Protein AF-A0A382KKH1-F1 (afdb_monomer_lite)

Structure (mmCIF, N/CA/C/O backbone):
data_AF-A0A382KKH1-F1
#
_entry.id   AF-A0A382KKH1-F1
#
loop_
_atom_site.group_PDB
_atom_site.id
_atom_site.type_symbol
_atom_site.label_atom_id
_atom_site.label_alt_id
_atom_site.label_comp_id
_atom_site.label_asym_id
_atom_site.label_entity_id
_atom_site.label_seq_id
_atom_site.pdbx_PDB_ins_code
_atom_site.Cartn_x
_atom_site.Cartn_y
_atom_site.Cartn_z
_atom_site.occupancy
_atom_site.B_iso_or_equiv
_atom_site.auth_seq_id
_atom_site.auth_comp_id
_atom_site.auth_asym_id
_atom_site.auth_atom_id
_atom_site.pdbx_PDB_model_num
ATOM 1 N N . MET A 1 1 ? 13.693 2.065 15.020 1.00 54.59 1 MET A N 1
ATOM 2 C CA . MET A 1 1 ? 12.216 2.118 15.062 1.00 54.59 1 MET A CA 1
ATOM 3 C C . MET A 1 1 ? 11.788 3.557 15.320 1.00 54.59 1 MET A C 1
ATOM 5 O O . MET A 1 1 ? 12.055 4.070 16.401 1.00 54.59 1 MET A O 1
ATOM 9 N N . VAL A 1 2 ? 11.225 4.238 14.319 1.00 67.06 2 VAL A N 1
ATOM 10 C CA . VAL A 1 2 ? 10.803 5.647 14.428 1.00 67.06 2 VAL A CA 1
ATOM 11 C C . VAL A 1 2 ? 9.374 5.697 14.982 1.00 67.06 2 VAL A C 1
ATOM 13 O O . VAL A 1 2 ? 8.513 4.941 14.535 1.00 67.06 2 VAL A O 1
ATOM 16 N N . LYS A 1 3 ? 9.118 6.552 15.977 1.00 73.25 3 LYS A N 1
ATOM 17 C CA . LYS A 1 3 ? 7.784 6.759 16.565 1.00 73.25 3 LYS A CA 1
ATOM 18 C C . LYS A 1 3 ? 7.249 8.117 16.125 1.00 73.25 3 LYS A C 1
ATOM 20 O O . LYS A 1 3 ? 7.967 9.108 16.224 1.00 73.25 3 LYS A O 1
ATOM 25 N N . ILE A 1 4 ? 6.007 8.157 15.650 1.00 77.00 4 ILE A N 1
ATOM 26 C CA . ILE A 1 4 ? 5.327 9.393 15.238 1.00 77.00 4 ILE A CA 1
ATOM 27 C C . ILE A 1 4 ? 4.254 9.701 16.285 1.00 77.00 4 ILE A C 1
ATOM 29 O O . ILE A 1 4 ? 3.575 8.790 16.763 1.00 77.00 4 ILE A O 1
ATOM 33 N N . SER A 1 5 ? 4.112 10.968 16.675 1.00 76.31 5 SER A N 1
ATOM 34 C CA . SER A 1 5 ? 3.033 11.387 17.568 1.00 76.31 5 SER A CA 1
ATOM 35 C C . SER A 1 5 ? 1.734 11.582 16.780 1.00 76.31 5 SER A C 1
ATOM 37 O O . SER A 1 5 ? 1.710 12.201 15.717 1.00 76.31 5 SER A O 1
ATOM 39 N N . SER A 1 6 ? 0.636 11.036 17.292 1.00 76.44 6 SER A N 1
ATOM 40 C CA . SER A 1 6 ? -0.707 11.153 16.718 1.00 76.44 6 SER A CA 1
ATOM 41 C C . SER A 1 6 ? -1.674 11.797 17.712 1.00 76.44 6 SER A C 1
ATOM 43 O O . SER A 1 6 ? -1.327 12.051 18.868 1.00 76.44 6 SER A O 1
ATOM 45 N N . GLN A 1 7 ? -2.896 12.105 17.259 1.00 79.12 7 GLN A N 1
ATOM 46 C CA . GLN A 1 7 ? -3.970 12.652 18.101 1.00 79.12 7 GLN A CA 1
ATOM 47 C C . GLN A 1 7 ? -3.557 13.938 18.847 1.00 79.12 7 GLN A C 1
ATOM 49 O O . GLN A 1 7 ? -3.786 14.091 20.046 1.00 79.12 7 GLN A O 1
ATOM 54 N N . ARG A 1 8 ? -2.884 14.858 18.141 1.00 75.88 8 ARG A N 1
ATOM 55 C CA . ARG A 1 8 ? -2.335 16.100 18.721 1.00 75.88 8 ARG A CA 1
ATOM 56 C C . ARG A 1 8 ? -1.335 15.858 19.869 1.00 75.88 8 ARG A C 1
ATOM 58 O O . ARG A 1 8 ? -1.282 16.635 20.811 1.00 75.88 8 ARG A O 1
ATOM 65 N N . GLY A 1 9 ? -0.554 14.778 19.799 1.00 76.00 9 GLY A N 1
ATOM 66 C CA . GLY A 1 9 ? 0.515 14.483 20.761 1.00 76.00 9 GLY A CA 1
ATOM 67 C C . GLY A 1 9 ? 0.122 13.561 21.916 1.00 76.00 9 GLY A C 1
ATOM 68 O O . GLY A 1 9 ? 0.969 13.245 22.742 1.00 76.00 9 GLY A O 1
ATOM 69 N N . THR A 1 10 ? -1.128 13.096 21.973 1.00 77.62 10 THR A N 1
ATOM 70 C CA . THR A 1 10 ? -1.613 12.225 23.064 1.00 77.62 10 THR A CA 1
ATOM 71 C C . THR A 1 10 ? -1.383 10.735 22.820 1.00 77.62 10 THR A C 1
ATOM 73 O O . THR A 1 10 ? -1.569 9.925 23.722 1.00 77.62 10 THR A O 1
ATOM 76 N N . SER A 1 11 ? -0.966 10.346 21.616 1.00 78.81 11 SER A N 1
ATOM 77 C CA . SER A 1 11 ? -0.691 8.949 21.270 1.00 78.81 11 SER A CA 1
ATOM 78 C C . SER A 1 11 ? 0.592 8.823 20.459 1.00 78.81 11 SER A C 1
ATOM 80 O O . SER A 1 11 ? 1.031 9.772 19.807 1.00 78.81 11 SER A O 1
ATOM 82 N N . THR A 1 12 ? 1.211 7.644 20.519 1.00 77.69 12 THR A N 1
ATOM 83 C CA . THR A 1 12 ? 2.376 7.302 19.698 1.00 77.69 12 THR A CA 1
ATOM 84 C C . THR A 1 12 ? 2.012 6.149 18.781 1.00 77.69 12 THR A C 1
ATOM 86 O O . THR A 1 12 ? 1.464 5.144 19.229 1.00 77.69 12 THR A O 1
ATOM 89 N N . ILE A 1 13 ? 2.307 6.308 17.495 1.00 76.56 13 ILE A N 1
ATOM 90 C CA . ILE A 1 13 ? 2.173 5.252 16.497 1.00 76.56 13 ILE A CA 1
ATOM 91 C C . ILE A 1 13 ? 3.560 4.802 16.054 1.00 76.56 13 ILE A C 1
ATOM 93 O O . ILE A 1 13 ? 4.488 5.602 15.888 1.00 76.56 13 ILE A O 1
ATOM 97 N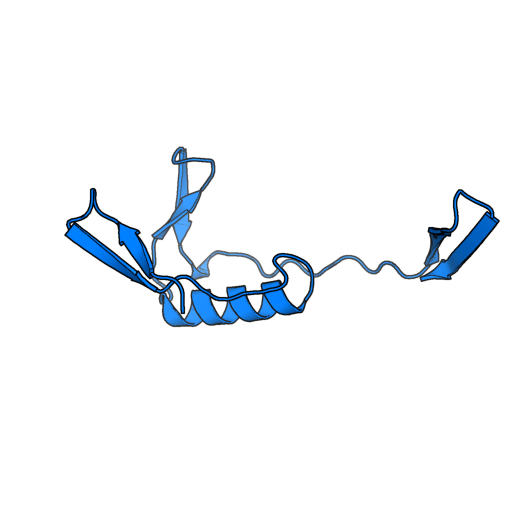 N . ASN A 1 14 ? 3.701 3.493 15.877 1.00 72.69 14 ASN A N 1
ATOM 98 C CA . ASN A 1 14 ? 4.904 2.910 15.310 1.00 72.69 14 ASN A CA 1
ATOM 99 C C . ASN A 1 14 ? 4.925 3.216 13.811 1.00 72.69 14 ASN A C 1
ATOM 101 O O . ASN A 1 14 ? 4.002 2.835 13.091 1.00 72.69 14 ASN A O 1
ATOM 105 N N . ALA A 1 15 ? 5.962 3.909 13.341 1.00 65.31 15 ALA A N 1
ATOM 106 C CA . ALA A 1 15 ? 6.149 4.110 11.914 1.00 65.31 15 ALA A CA 1
ATOM 107 C C . ALA A 1 15 ? 6.658 2.811 11.288 1.00 65.31 15 ALA A C 1
ATOM 109 O O . ALA A 1 15 ? 7.603 2.199 11.794 1.00 65.31 15 ALA A O 1
ATOM 110 N N . ALA A 1 16 ? 6.041 2.405 10.181 1.00 68.19 16 ALA A N 1
ATOM 111 C CA . ALA A 1 16 ? 6.544 1.302 9.384 1.00 68.19 16 ALA A CA 1
ATOM 112 C C . ALA A 1 16 ? 7.892 1.693 8.760 1.00 68.19 16 ALA A C 1
ATOM 114 O O . ALA A 1 16 ? 7.982 2.682 8.032 1.00 68.19 16 ALA A O 1
ATOM 115 N N . ASP A 1 17 ? 8.934 0.915 9.046 1.00 68.88 17 ASP A N 1
ATOM 116 C CA . ASP A 1 17 ? 10.275 1.113 8.492 1.00 68.88 17 ASP A CA 1
ATOM 117 C C . ASP A 1 17 ? 10.384 0.418 7.127 1.00 68.88 17 ASP A C 1
ATOM 119 O O . ASP A 1 17 ? 11.039 -0.611 6.963 1.00 68.88 17 ASP A O 1
ATOM 123 N N . VAL A 1 18 ? 9.638 0.933 6.145 1.00 67.81 18 VAL A N 1
ATOM 124 C CA . VAL A 1 18 ? 9.685 0.426 4.771 1.00 67.81 18 VAL A CA 1
ATOM 125 C C . VAL A 1 18 ? 10.658 1.283 3.969 1.00 67.81 18 VAL A C 1
ATOM 127 O O . VAL A 1 18 ? 10.393 2.445 3.667 1.00 67.81 18 VAL A O 1
ATOM 130 N N . LYS A 1 19 ? 11.798 0.690 3.597 1.00 69.06 19 LYS A N 1
ATOM 131 C CA . LYS A 1 19 ? 12.867 1.363 2.839 1.00 69.06 19 LYS A CA 1
ATOM 132 C C . LYS A 1 19 ? 12.460 1.726 1.405 1.00 69.06 19 LYS A C 1
ATOM 134 O O . LYS A 1 19 ? 12.995 2.676 0.843 1.00 69.06 19 LYS A O 1
ATOM 139 N N . ASN A 1 20 ? 11.534 0.973 0.810 1.00 74.75 20 ASN A N 1
ATOM 140 C CA . ASN A 1 20 ? 11.065 1.186 -0.557 1.00 74.75 20 ASN A CA 1
ATOM 141 C C . ASN A 1 20 ? 9.533 1.262 -0.607 1.00 74.75 20 ASN A C 1
ATOM 143 O O . ASN A 1 20 ? 8.851 0.255 -0.428 1.00 74.75 20 ASN A O 1
ATOM 147 N N . TRP A 1 21 ? 9.012 2.459 -0.877 1.00 77.19 21 TRP A N 1
ATOM 148 C CA . TRP A 1 21 ? 7.576 2.755 -0.983 1.00 77.19 21 TRP A CA 1
ATOM 149 C C . TRP A 1 21 ? 6.992 2.465 -2.375 1.00 77.19 21 TRP A C 1
ATOM 151 O O . TRP A 1 21 ? 5.861 2.844 -2.669 1.00 77.19 21 TRP A O 1
ATOM 161 N N . ALA A 1 22 ? 7.755 1.804 -3.245 1.00 74.69 22 ALA A N 1
ATOM 162 C CA . ALA A 1 22 ? 7.339 1.434 -4.589 1.00 74.69 22 ALA A CA 1
ATOM 163 C C . ALA A 1 22 ? 7.614 -0.050 -4.881 1.00 74.69 22 ALA A C 1
ATOM 165 O O . ALA A 1 22 ? 8.473 -0.684 -4.268 1.00 74.69 22 ALA A O 1
ATOM 166 N N . GLY A 1 23 ? 6.893 -0.593 -5.864 1.00 77.38 23 GLY A N 1
ATOM 167 C CA . GLY A 1 23 ? 7.098 -1.953 -6.368 1.00 77.38 23 GLY A CA 1
ATOM 168 C C . GLY A 1 23 ? 6.374 -3.050 -5.580 1.00 77.38 23 GLY A C 1
ATOM 169 O O . GLY A 1 23 ? 5.493 -2.790 -4.759 1.00 77.38 23 GLY A O 1
ATOM 170 N N . GLU A 1 24 ? 6.730 -4.302 -5.870 1.00 76.94 24 GLU A N 1
ATOM 171 C CA . GLU A 1 24 ? 6.082 -5.499 -5.310 1.00 76.94 24 GLU A CA 1
ATOM 172 C C . GLU A 1 24 ? 6.256 -5.620 -3.793 1.00 76.94 24 GLU A C 1
ATOM 174 O O . GLU A 1 24 ? 5.325 -6.020 -3.096 1.00 76.94 24 GLU A O 1
ATOM 179 N N . THR A 1 25 ? 7.405 -5.195 -3.258 1.00 79.06 25 THR A N 1
ATOM 180 C CA . THR A 1 25 ? 7.686 -5.229 -1.815 1.00 79.06 25 THR A CA 1
ATOM 181 C C . THR A 1 25 ? 6.689 -4.390 -1.022 1.00 79.06 25 THR A C 1
ATOM 183 O O . THR A 1 25 ? 6.180 -4.836 0.004 1.00 79.06 25 THR A O 1
ATOM 186 N N . PHE A 1 26 ? 6.356 -3.196 -1.520 1.00 81.56 26 PHE A N 1
ATOM 187 C CA . PHE A 1 26 ? 5.369 -2.331 -0.880 1.00 81.56 26 PHE A CA 1
ATOM 188 C C . PHE A 1 26 ? 3.947 -2.880 -1.027 1.00 81.56 26 PHE A C 1
ATOM 190 O O . PHE A 1 26 ? 3.176 -2.835 -0.073 1.00 81.56 26 PHE A O 1
ATOM 197 N N . LYS A 1 27 ? 3.604 -3.458 -2.187 1.00 80.19 27 LYS A N 1
ATOM 198 C CA . LYS A 1 27 ? 2.290 -4.089 -2.398 1.00 80.19 27 LYS A CA 1
ATOM 199 C C . LYS A 1 27 ? 2.051 -5.240 -1.418 1.00 80.19 27 LYS A C 1
ATOM 201 O O . LYS A 1 27 ? 0.965 -5.339 -0.855 1.00 80.19 27 LYS A O 1
ATOM 206 N N . ASN A 1 28 ? 3.061 -6.076 -1.178 1.00 82.62 28 ASN A N 1
ATOM 207 C CA . ASN A 1 28 ? 2.972 -7.167 -0.205 1.00 82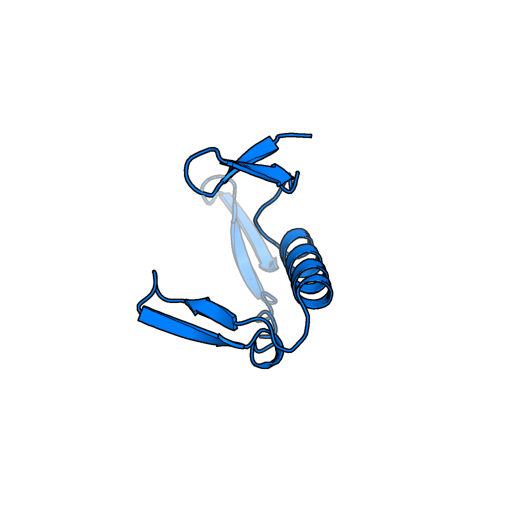.62 28 ASN A CA 1
ATOM 208 C C . ASN A 1 28 ? 2.798 -6.632 1.221 1.00 82.62 28 ASN A C 1
ATOM 210 O O . ASN A 1 28 ? 1.881 -7.056 1.921 1.00 82.62 28 ASN A O 1
ATOM 214 N N . PHE A 1 29 ? 3.589 -5.627 1.605 1.00 83.38 29 PHE A N 1
ATOM 215 C CA . PHE A 1 29 ? 3.443 -4.954 2.895 1.00 83.38 29 PHE A CA 1
ATOM 216 C C . PHE A 1 29 ? 2.046 -4.336 3.075 1.00 83.38 29 PHE A C 1
ATOM 218 O O . PHE A 1 29 ? 1.414 -4.499 4.116 1.00 83.38 29 PHE A O 1
ATOM 225 N N . GLN A 1 30 ? 1.514 -3.673 2.046 1.00 81.81 30 GLN A N 1
ATOM 226 C CA . GLN A 1 30 ? 0.165 -3.112 2.065 1.00 81.81 30 GLN A CA 1
ATOM 227 C C . GLN A 1 30 ? -0.898 -4.206 2.250 1.00 81.81 30 GLN A C 1
ATOM 229 O O . GLN A 1 30 ? -1.819 -4.025 3.046 1.00 81.81 30 GLN A O 1
ATOM 234 N N . LYS A 1 31 ? -0.768 -5.352 1.565 1.00 81.62 31 LYS A N 1
ATOM 235 C CA . LYS A 1 31 ? -1.673 -6.503 1.733 1.00 81.62 31 LYS A CA 1
ATOM 236 C C . LYS A 1 31 ? -1.634 -7.055 3.160 1.00 81.62 31 LYS A C 1
ATOM 238 O O . LYS A 1 31 ? -2.683 -7.389 3.704 1.00 81.62 31 LYS A O 1
ATOM 243 N N . GLU A 1 32 ? -0.461 -7.132 3.780 1.00 83.62 32 GLU A N 1
ATOM 244 C CA . GLU A 1 32 ? -0.323 -7.551 5.181 1.00 83.62 32 GLU A CA 1
ATOM 245 C C . GLU A 1 32 ? -0.987 -6.562 6.143 1.00 83.62 32 GLU A C 1
ATOM 247 O O . GLU A 1 32 ? -1.763 -6.973 7.002 1.00 83.62 32 GLU A O 1
ATOM 252 N N . GLN A 1 33 ? -0.767 -5.258 5.959 1.00 81.12 33 GLN A N 1
ATOM 253 C CA . GLN A 1 33 ? -1.397 -4.227 6.789 1.00 81.12 33 GLN A CA 1
ATOM 254 C C . GLN A 1 33 ? -2.925 -4.226 6.661 1.00 81.12 33 GLN A C 1
ATOM 256 O O . GLN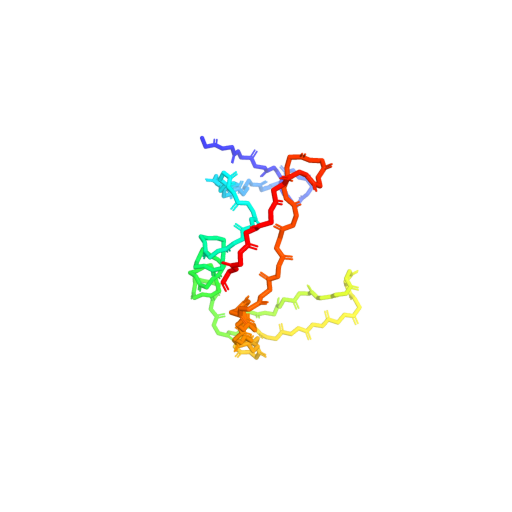 A 1 33 ? -3.625 -4.082 7.661 1.00 81.12 33 GLN A O 1
ATOM 261 N N . LEU A 1 34 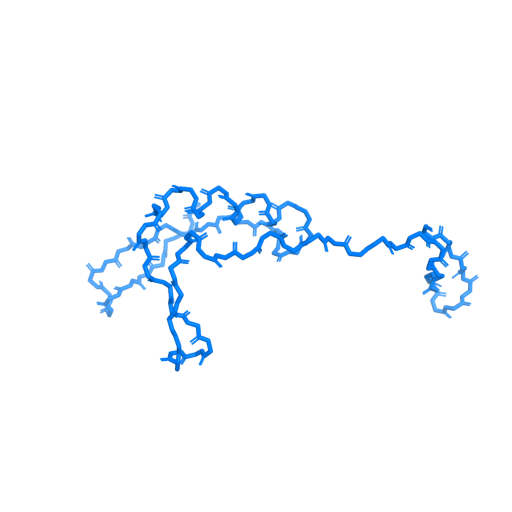? -3.458 -4.447 5.456 1.00 79.88 34 LEU A N 1
ATOM 262 C CA . LEU A 1 34 ? -4.902 -4.574 5.241 1.00 79.88 34 LEU A CA 1
ATOM 263 C C . LEU A 1 34 ? -5.494 -5.792 5.965 1.00 79.88 34 LEU A C 1
ATOM 265 O O . LEU A 1 34 ? -6.588 -5.693 6.515 1.00 79.88 34 LEU A O 1
ATOM 269 N N . LYS A 1 35 ? -4.768 -6.917 6.029 1.00 79.06 35 LYS A N 1
ATOM 270 C CA . LYS A 1 35 ? -5.189 -8.087 6.821 1.00 79.06 35 LYS A CA 1
ATOM 271 C C . LYS A 1 35 ? -5.214 -7.788 8.321 1.00 79.06 35 LYS A C 1
ATOM 273 O O . LYS A 1 35 ? -6.131 -8.232 9.001 1.00 79.06 35 LYS A O 1
ATOM 278 N N . VAL A 1 36 ? -4.225 -7.044 8.824 1.00 80.75 36 VAL A N 1
ATOM 279 C CA . VAL A 1 36 ? -4.126 -6.670 10.246 1.00 80.75 36 VAL A CA 1
ATOM 280 C C . VAL A 1 36 ? -5.212 -5.673 10.652 1.00 80.75 36 VA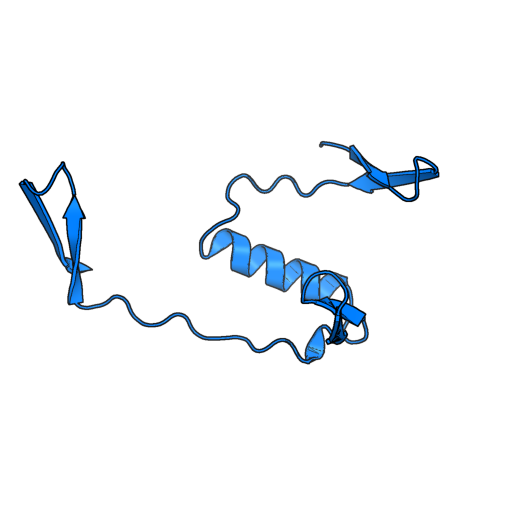L A C 1
ATOM 282 O O . VAL A 1 36 ? -5.750 -5.785 11.749 1.00 80.75 36 VAL A O 1
ATOM 285 N N . ALA A 1 37 ? -5.548 -4.716 9.783 1.00 73.00 37 ALA A N 1
ATOM 286 C CA . ALA A 1 37 ? -6.569 -3.708 10.063 1.00 73.00 37 ALA A CA 1
ATOM 287 C C . ALA A 1 37 ? -7.956 -4.336 10.310 1.00 73.00 37 ALA A C 1
ATOM 289 O O . ALA A 1 37 ? -8.681 -3.886 11.198 1.00 73.00 37 ALA A O 1
ATOM 290 N N . GLY A 1 38 ? -8.273 -5.416 9.588 1.00 71.19 38 GLY A N 1
ATOM 291 C CA . GLY A 1 38 ? -9.544 -6.131 9.673 1.00 71.19 38 GLY A CA 1
ATOM 292 C C . GLY A 1 38 ? -10.487 -5.803 8.512 1.00 71.19 38 GLY A C 1
ATOM 293 O O . GLY A 1 38 ? -10.401 -4.758 7.872 1.00 71.19 38 GLY A O 1
ATOM 294 N N . LEU A 1 39 ? -11.406 -6.725 8.215 1.00 72.25 39 LEU A N 1
ATOM 295 C CA . LEU A 1 39 ? -12.284 -6.639 7.037 1.00 72.25 39 LEU A CA 1
ATOM 296 C C . LEU A 1 39 ? -13.302 -5.494 7.101 1.00 72.25 39 LEU A C 1
ATOM 298 O O . LEU A 1 39 ? -13.775 -5.063 6.054 1.00 72.25 39 LEU A O 1
ATOM 302 N N . ASP A 1 40 ? -13.625 -5.005 8.299 1.00 78.38 40 ASP A N 1
ATOM 303 C CA . ASP A 1 40 ? -14.620 -3.950 8.529 1.00 78.38 40 ASP A CA 1
ATOM 304 C C . ASP A 1 40 ? -13.996 -2.558 8.724 1.00 78.38 40 ASP A C 1
ATOM 306 O O . ASP A 1 40 ? -14.707 -1.587 8.990 1.00 78.38 40 ASP A O 1
ATOM 310 N N . THR A 1 41 ? -12.672 -2.418 8.590 1.00 80.00 41 THR A N 1
ATOM 311 C CA . THR A 1 41 ? -12.017 -1.116 8.745 1.00 80.00 41 THR A CA 1
ATOM 312 C C . THR A 1 41 ? -12.441 -0.163 7.638 1.00 80.00 41 THR A C 1
ATOM 314 O O . THR A 1 41 ? -12.273 -0.447 6.450 1.00 80.00 41 THR A O 1
ATOM 317 N N . VAL A 1 42 ? -12.935 1.007 8.036 1.00 83.31 42 VAL A N 1
ATOM 318 C CA . VAL A 1 42 ? -13.284 2.090 7.117 1.00 83.31 42 VAL A CA 1
ATOM 319 C C . VAL A 1 42 ? -12.054 2.957 6.875 1.00 83.31 42 VAL A C 1
ATOM 321 O O . VAL A 1 42 ? -11.517 3.578 7.792 1.00 83.31 42 VAL A O 1
ATOM 324 N N . LEU A 1 43 ? -11.614 3.014 5.623 1.00 83.31 43 LEU A N 1
ATOM 325 C CA . LEU A 1 43 ? -10.510 3.850 5.177 1.00 83.31 43 LEU A CA 1
ATOM 326 C C . LEU A 1 43 ? -11.049 5.099 4.492 1.00 83.31 43 LEU A C 1
ATOM 328 O O . LEU A 1 43 ? -11.945 5.034 3.650 1.00 83.31 43 LEU A O 1
ATOM 332 N N . SER A 1 44 ? -10.465 6.246 4.823 1.00 85.19 44 SER A N 1
ATOM 333 C CA . SER A 1 44 ? -10.777 7.500 4.150 1.00 85.19 44 SER A CA 1
ATOM 334 C C . SER A 1 44 ? -9.962 7.645 2.863 1.00 85.19 44 SER A C 1
ATOM 336 O O . SER A 1 44 ? -8.746 7.458 2.846 1.00 85.19 44 SER A O 1
ATOM 338 N N . GLN A 1 45 ? -10.638 8.000 1.778 1.00 82.88 45 GLN A N 1
ATOM 339 C CA . GLN A 1 45 ? -10.086 8.198 0.443 1.00 82.88 45 GLN A CA 1
ATOM 340 C C . GLN A 1 45 ? -10.295 9.642 -0.034 1.00 82.88 45 GLN A C 1
ATOM 342 O O . GLN A 1 45 ? -11.033 10.427 0.566 1.00 82.88 45 GLN A O 1
ATOM 347 N N . LYS A 1 46 ? -9.636 10.007 -1.146 1.00 84.88 46 LYS A N 1
ATOM 348 C CA . LYS A 1 46 ? -9.765 11.318 -1.815 1.00 84.88 46 LYS A CA 1
ATOM 349 C C . LYS A 1 46 ? -9.615 12.506 -0.850 1.00 84.88 46 LYS A C 1
ATOM 351 O O . LYS A 1 46 ? -10.407 13.447 -0.869 1.00 84.88 46 LYS A O 1
ATOM 356 N N . ARG A 1 47 ? -8.601 12.444 0.024 1.00 81.44 47 ARG A N 1
ATOM 357 C CA . ARG A 1 47 ? -8.321 13.475 1.043 1.00 81.44 47 ARG A CA 1
ATOM 358 C C . ARG A 1 47 ? -9.509 13.752 1.985 1.00 81.44 47 ARG A C 1
ATOM 360 O O . ARG A 1 47 ? -9.692 14.888 2.402 1.00 81.44 47 ARG A O 1
ATOM 367 N N . GLY A 1 48 ? -10.325 12.746 2.297 1.00 82.19 48 GLY A N 1
ATOM 368 C CA . GLY A 1 48 ? -11.460 12.897 3.215 1.00 82.19 48 GLY A CA 1
ATOM 369 C C . GLY A 1 48 ? -12.835 12.941 2.555 1.00 82.19 48 GLY A C 1
ATOM 370 O O . GLY A 1 48 ? -13.833 12.904 3.261 1.00 82.19 48 GLY A O 1
ATOM 371 N N . THR A 1 49 ? -12.923 12.996 1.223 1.00 83.56 49 THR A N 1
ATOM 372 C CA . THR A 1 49 ? -14.214 13.139 0.515 1.00 83.56 49 THR A CA 1
ATOM 373 C C . THR A 1 49 ? -14.915 11.817 0.203 1.00 83.56 49 THR A C 1
ATOM 375 O O . THR A 1 49 ? -16.012 11.814 -0.346 1.00 83.56 49 THR A O 1
ATOM 378 N N . SER A 1 50 ? -14.304 10.680 0.530 1.00 85.94 50 SER A N 1
ATOM 379 C CA . SER A 1 50 ? -14.922 9.362 0.345 1.00 85.94 50 SER A CA 1
ATOM 380 C C . SER A 1 50 ? -14.404 8.369 1.373 1.00 85.94 50 SER A C 1
ATOM 382 O O . SER A 1 50 ? -13.346 8.580 1.970 1.00 85.94 50 SER A O 1
ATOM 384 N N . THR A 1 51 ? -15.144 7.286 1.569 1.00 86.31 51 THR A N 1
ATOM 385 C CA . THR A 1 51 ? -14.760 6.169 2.426 1.00 86.31 51 THR A CA 1
ATOM 386 C C . THR A 1 51 ? -14.908 4.861 1.662 1.00 86.31 51 THR A C 1
ATOM 388 O O . THR A 1 51 ? -15.786 4.724 0.813 1.00 86.31 51 THR A O 1
ATOM 391 N N . ILE A 1 52 ? -14.028 3.907 1.947 1.00 84.81 52 ILE A N 1
ATOM 392 C CA . ILE A 1 52 ? -14.116 2.533 1.453 1.00 84.81 52 ILE A CA 1
ATOM 393 C C . ILE A 1 52 ? -13.892 1.583 2.623 1.00 84.81 52 ILE A C 1
ATOM 395 O O . ILE A 1 52 ? -13.150 1.909 3.552 1.00 84.81 52 ILE A O 1
ATOM 399 N N . VAL A 1 53 ? -14.501 0.405 2.580 1.00 85.88 53 VAL A N 1
ATOM 400 C CA . VAL A 1 53 ? -14.173 -0.657 3.528 1.00 85.88 53 VAL A CA 1
ATOM 401 C C . VAL A 1 53 ? -12.950 -1.419 3.013 1.00 85.88 53 VAL A C 1
ATOM 403 O O . VAL A 1 53 ? -12.813 -1.643 1.812 1.00 85.88 53 VAL A O 1
ATOM 406 N N . ALA A 1 54 ? -12.048 -1.829 3.905 1.00 80.12 54 ALA A N 1
ATOM 407 C CA . ALA A 1 54 ? -10.818 -2.534 3.542 1.00 80.12 54 ALA A CA 1
ATOM 408 C C . ALA A 1 54 ? -11.055 -3.785 2.670 1.00 80.12 54 ALA A C 1
ATOM 410 O O . ALA A 1 54 ? -10.259 -4.056 1.772 1.00 80.12 54 ALA A O 1
ATOM 411 N N . ARG A 1 55 ? -12.164 -4.510 2.883 1.00 77.19 55 ARG A N 1
ATOM 412 C CA . ARG A 1 55 ? -12.559 -5.677 2.069 1.00 77.19 55 ARG A CA 1
ATOM 413 C C . ARG A 1 55 ? -12.913 -5.355 0.615 1.00 77.19 55 ARG A C 1
ATOM 415 O O . ARG A 1 55 ? -12.777 -6.225 -0.236 1.00 77.19 55 ARG A O 1
ATOM 422 N N . ASP A 1 56 ? -13.344 -4.127 0.336 1.00 81.75 56 ASP A N 1
ATOM 423 C CA . ASP A 1 56 ? -13.825 -3.711 -0.987 1.00 81.75 56 ASP A CA 1
ATOM 424 C C . ASP A 1 56 ? -12.692 -3.169 -1.874 1.00 81.75 56 ASP A C 1
ATOM 426 O O . ASP A 1 56 ? -12.934 -2.683 -2.979 1.00 81.75 56 ASP A O 1
ATOM 430 N N . ILE A 1 57 ? -11.439 -3.218 -1.402 1.00 80.44 57 ILE A N 1
ATOM 431 C CA . ILE A 1 57 ? -10.278 -2.775 -2.177 1.00 80.44 57 ILE A CA 1
ATOM 432 C C . ILE A 1 57 ? -9.959 -3.835 -3.243 1.00 80.44 57 ILE A C 1
ATOM 434 O O . ILE A 1 57 ? -9.582 -4.955 -2.889 1.00 80.44 57 ILE A O 1
ATOM 438 N N . PRO A 1 58 ? -10.049 -3.503 -4.544 1.00 77.00 58 PRO A N 1
ATOM 439 C CA . PRO A 1 58 ? -9.769 -4.464 -5.601 1.00 77.00 58 PRO A CA 1
ATOM 440 C C . PRO A 1 58 ? -8.270 -4.783 -5.686 1.00 77.00 58 PRO A C 1
ATOM 442 O O . PRO A 1 58 ? -7.429 -3.881 -5.664 1.00 77.00 58 PRO A O 1
ATOM 445 N N . ASP A 1 59 ? -7.933 -6.065 -5.859 1.00 77.88 59 ASP A N 1
ATOM 446 C CA . ASP A 1 59 ? -6.581 -6.487 -6.244 1.00 77.88 59 ASP A CA 1
ATOM 447 C C . ASP A 1 59 ? -6.422 -6.283 -7.755 1.00 77.88 59 ASP A C 1
ATOM 449 O O . ASP A 1 59 ? -6.812 -7.125 -8.565 1.00 77.88 59 ASP A O 1
ATOM 453 N N . VAL A 1 60 ? -5.928 -5.108 -8.148 1.00 76.81 60 VAL A N 1
ATOM 454 C CA . VA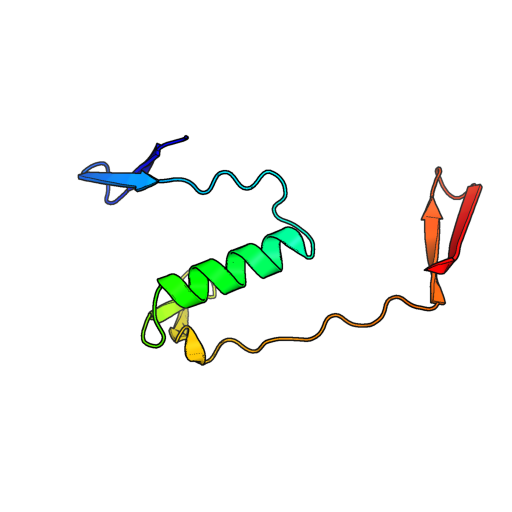L A 1 60 ? -5.736 -4.774 -9.563 1.00 76.81 60 VAL A CA 1
ATOM 455 C C . VAL A 1 60 ? -4.437 -5.423 -10.053 1.00 76.81 60 VAL A C 1
ATOM 457 O O . VAL A 1 60 ? -3.357 -5.060 -9.566 1.00 76.81 60 VAL A O 1
ATOM 460 N N . PRO A 1 61 ? -4.498 -6.354 -11.024 1.00 73.56 61 PRO A N 1
ATOM 461 C CA . PRO A 1 61 ? -3.299 -6.969 -11.568 1.00 73.56 61 PRO A CA 1
ATOM 462 C C . PRO A 1 61 ? -2.455 -5.919 -12.289 1.00 73.56 61 PRO A C 1
ATOM 464 O O . PRO A 1 61 ? -2.962 -5.029 -12.976 1.00 73.56 61 PRO A O 1
ATOM 467 N N . GLN A 1 62 ? -1.138 -6.024 -12.131 1.00 74.19 62 GLN A N 1
ATOM 468 C CA . GLN A 1 62 ? -0.215 -5.151 -12.839 1.00 74.19 62 GLN A CA 1
ATOM 469 C C . GLN A 1 62 ? -0.209 -5.519 -14.330 1.00 74.19 62 GLN A C 1
ATOM 471 O O . GLN A 1 62 ? -0.055 -6.701 -14.650 1.00 74.19 62 GLN A O 1
ATOM 476 N N . PRO A 1 63 ? -0.358 -4.547 -15.248 1.00 77.50 63 PRO A N 1
ATOM 477 C CA . PRO A 1 63 ? -0.238 -4.828 -16.671 1.00 77.50 63 PRO A CA 1
ATOM 478 C C . PRO A 1 63 ? 1.159 -5.373 -16.982 1.00 77.50 63 PRO A C 1
ATOM 480 O O . PRO A 1 63 ? 2.157 -4.916 -16.418 1.00 77.50 63 PRO A O 1
ATOM 483 N N . SER A 1 64 ? 1.226 -6.358 -17.880 1.00 78.69 64 SER A N 1
ATOM 484 C CA . SER A 1 64 ? 2.502 -6.902 -18.339 1.00 78.69 64 SER A CA 1
ATOM 485 C C . SER A 1 64 ? 3.291 -5.820 -19.073 1.00 78.69 64 SER A C 1
ATOM 487 O O . SER A 1 64 ? 2.762 -5.161 -19.965 1.00 78.69 64 SER A O 1
ATOM 489 N N . LEU A 1 65 ? 4.565 -5.662 -18.711 1.00 81.19 65 LEU A N 1
ATOM 490 C CA . LEU A 1 65 ? 5.500 -4.766 -19.399 1.00 81.19 65 LEU A CA 1
ATOM 491 C C . LEU A 1 65 ? 6.233 -5.478 -20.550 1.00 81.19 65 LEU A C 1
ATOM 493 O O . LEU A 1 65 ? 7.137 -4.900 -21.146 1.00 81.19 65 LEU A O 1
ATOM 497 N N . LYS A 1 66 ? 5.851 -6.725 -20.866 1.00 78.56 66 LYS A N 1
ATOM 498 C CA . LYS A 1 66 ? 6.503 -7.546 -21.888 1.00 78.56 66 LYS A CA 1
ATOM 499 C C . LYS A 1 66 ? 6.437 -6.853 -23.249 1.00 78.56 66 LYS A C 1
ATOM 501 O O . LYS A 1 66 ? 5.353 -6.590 -23.767 1.00 78.56 66 LYS A O 1
ATOM 506 N N . GLY A 1 67 ? 7.596 -6.585 -23.838 1.00 79.75 67 GLY A N 1
ATOM 507 C CA . GLY A 1 67 ? 7.745 -5.868 -25.103 1.00 79.75 67 GLY A CA 1
ATOM 508 C C . GLY A 1 67 ? 7.881 -4.350 -24.964 1.00 79.75 67 GLY A C 1
ATOM 509 O O . GLY A 1 67 ? 8.032 -3.665 -25.978 1.00 79.75 67 GLY A O 1
ATOM 510 N N . GLN A 1 68 ? 7.862 -3.798 -23.745 1.00 84.31 68 GLN A N 1
ATOM 511 C CA . GLN A 1 68 ? 8.132 -2.381 -23.531 1.00 84.31 68 GLN A CA 1
ATOM 512 C C . GLN A 1 68 ? 9.624 -2.092 -23.715 1.00 84.31 68 GLN A C 1
ATOM 514 O O . GLN A 1 68 ? 10.482 -2.729 -23.105 1.00 84.31 68 GLN A O 1
ATOM 519 N N . LYS A 1 69 ? 9.936 -1.094 -24.546 1.00 86.69 69 LYS A N 1
ATOM 520 C CA . LYS A 1 69 ? 11.303 -0.601 -24.729 1.00 86.69 69 LYS A CA 1
ATOM 521 C C . LYS A 1 69 ? 11.621 0.437 -23.660 1.00 86.69 69 LYS A C 1
ATOM 523 O O . LYS A 1 69 ? 10.954 1.468 -23.590 1.00 86.69 69 LYS A O 1
ATOM 528 N N . ILE A 1 70 ? 12.657 0.194 -22.868 1.00 84.69 70 ILE A N 1
ATOM 529 C CA . ILE A 1 70 ? 13.214 1.164 -21.929 1.00 84.69 70 ILE A CA 1
ATOM 530 C C . ILE A 1 70 ? 14.509 1.708 -22.518 1.00 84.69 70 ILE A C 1
ATOM 532 O O . ILE A 1 70 ? 15.471 0.976 -22.747 1.00 84.69 70 ILE A O 1
ATOM 536 N N . THR A 1 71 ? 14.537 3.017 -22.757 1.00 84.56 71 THR A N 1
ATOM 537 C CA . THR A 1 71 ? 15.759 3.722 -23.142 1.00 84.56 71 THR A CA 1
ATOM 538 C C . THR A 1 71 ? 16.521 4.130 -21.887 1.00 84.56 71 THR A C 1
ATOM 540 O O . THR A 1 71 ? 16.077 5.006 -21.143 1.00 84.56 71 THR A O 1
ATOM 543 N N . THR A 1 72 ? 17.675 3.520 -21.650 1.00 82.94 72 THR A N 1
ATOM 544 C CA . THR A 1 72 ? 18.574 3.870 -20.545 1.00 82.94 72 THR A CA 1
ATOM 545 C C . THR A 1 72 ? 19.809 4.612 -21.072 1.00 82.94 72 THR A C 1
ATOM 547 O O . THR A 1 72 ? 19.966 4.832 -22.277 1.00 82.94 72 THR A O 1
ATOM 550 N N . LYS A 1 73 ? 20.674 5.092 -20.166 1.00 85.12 73 LYS A N 1
ATOM 551 C CA . LYS A 1 73 ? 21.947 5.771 -20.498 1.00 85.12 73 LYS A CA 1
ATOM 552 C C . LYS A 1 73 ? 21.793 6.945 -21.480 1.00 85.12 73 LYS A C 1
ATOM 554 O O . LYS A 1 73 ? 22.519 7.049 -22.466 1.00 85.12 73 LYS A O 1
ATOM 559 N N . ARG A 1 74 ? 20.832 7.838 -21.215 1.00 81.62 74 ARG A N 1
ATOM 560 C CA . ARG A 1 74 ? 20.557 9.023 -22.056 1.00 81.62 74 ARG A CA 1
ATOM 561 C C . ARG A 1 74 ? 20.239 8.667 -23.522 1.00 81.62 74 ARG A C 1
ATOM 563 O O . ARG A 1 74 ? 20.643 9.381 -24.428 1.00 81.62 74 ARG A O 1
ATOM 570 N N . GLY A 1 75 ? 19.541 7.554 -23.753 1.00 79.62 75 GLY A N 1
ATOM 571 C CA . GLY A 1 75 ? 19.092 7.151 -25.091 1.00 79.62 75 GLY A CA 1
ATOM 572 C C . GLY A 1 75 ? 20.096 6.325 -25.898 1.00 79.62 75 GLY A C 1
ATOM 573 O O . GLY A 1 75 ? 19.823 6.015 -27.050 1.00 79.62 75 GLY A O 1
ATOM 574 N N . THR A 1 76 ? 21.233 5.934 -25.314 1.00 81.81 76 THR A N 1
ATOM 575 C CA . THR A 1 76 ? 22.248 5.106 -25.999 1.00 81.81 76 THR A CA 1
ATOM 576 C C . THR A 1 76 ? 22.058 3.605 -25.799 1.00 81.81 76 THR A C 1
ATOM 578 O O . THR A 1 76 ? 22.749 2.801 -26.420 1.00 81.81 76 THR A O 1
ATOM 581 N N . SER A 1 77 ? 21.142 3.188 -24.928 1.00 81.31 77 SER A N 1
ATOM 582 C CA . SER A 1 77 ? 20.830 1.776 -24.711 1.00 81.31 77 SER A CA 1
ATOM 583 C C . SER A 1 77 ? 19.324 1.572 -24.727 1.00 81.31 77 SER A C 1
ATOM 585 O O . SER A 1 77 ? 18.585 2.351 -24.127 1.00 81.31 77 SER A O 1
ATOM 587 N N . VAL A 1 78 ? 18.884 0.532 -25.435 1.00 84.00 78 VAL A N 1
ATOM 588 C CA . VAL A 1 78 ? 17.486 0.107 -25.504 1.00 84.00 78 VAL A CA 1
ATOM 589 C C . VAL A 1 78 ? 17.416 -1.303 -24.948 1.00 84.00 78 VAL A C 1
ATOM 591 O O . VAL A 1 78 ? 17.979 -2.227 -25.528 1.00 84.00 78 VAL A O 1
ATOM 594 N N . GLU A 1 79 ? 16.719 -1.459 -23.834 1.00 82.38 79 GLU A N 1
ATOM 595 C CA . GLU A 1 79 ? 16.404 -2.759 -23.253 1.00 82.38 79 GLU A CA 1
ATOM 596 C C . GLU A 1 79 ? 14.924 -3.054 -23.500 1.00 82.38 79 GLU A C 1
ATOM 598 O O . GLU A 1 79 ? 14.085 -2.154 -23.450 1.00 82.38 79 GLU A O 1
ATOM 603 N N . THR A 1 80 ? 14.606 -4.304 -23.831 1.00 82.75 80 THR A N 1
ATOM 604 C CA . THR A 1 80 ? 13.219 -4.761 -23.983 1.00 82.75 80 THR A CA 1
ATOM 605 C C . THR A 1 80 ? 12.867 -5.579 -22.750 1.00 82.75 80 THR A C 1
ATOM 607 O O . THR A 1 80 ? 13.593 -6.525 -22.442 1.00 82.75 80 THR A O 1
ATOM 610 N N . LEU A 1 81 ? 11.806 -5.181 -22.045 1.00 74.75 81 LEU A N 1
ATOM 611 C CA . LEU A 1 81 ? 11.274 -5.893 -20.880 1.00 74.75 81 LEU A CA 1
ATOM 612 C C . LEU A 1 81 ? 10.463 -7.138 -21.257 1.00 74.75 81 LEU A C 1
ATOM 614 O O . LEU A 1 81 ? 9.853 -7.153 -22.353 1.00 74.75 81 LEU A O 1
#

pLDDT: mean 78.64, std 5.53, range [54.59, 86.69]

Sequence (81 aa):
MVKISSQRGTSTINAADVKNWAGETFKNFQKEQLKVAGLDTVLSQKRGTSTIVARDIPDVPQPSLKGQKITTKRGTSVETL

Secondary structure (DSSP, 8-state):
--EEEEGGGTEEEEPP--S--SSHHHHHHHHHHHHHH-TTPEEEEGGGTEEEEGGG---PPPPP-TT-EEEEGGGTEEEE-

Organism: NCBI:txid408172

Radius of gyration: 18.58 Å; chains: 1; bounding box: 37×24×49 Å

Foldseek 3Di:
DDWDAPPVRPDIDDDDPDPDCDDPVVVVVVVVVLVVCDQQDWDAPPVRPDIDGSVPDDPDDDDDQAQPWDQPDVNPDTDGD